Protein AF-A0A6M8FH88-F1 (afdb_monomer_lite)

Organism: NCBI:txid2731681

Secondary structure (DSSP, 8-state):
-HHHHHHHHHHHHHHHHHHHHHHHHHHTSPPHHHHHTSEEEE-TT--TTEEEEEE--S--SSEEEEEEEE-TTS-EEEEEEEEETTEEEEESSSTTSEEEEESSEEE-B-TTSPBPTT-EEEE--TT--HHHHHHTEEETTS-BSSTTPPPP----EEEETTEEEE--

Sequence (168 aa):
MKKALACAVGTFAATGIVFILFVLGASIQPSAKAKAARSQHDISTLHPGEYRFESFGRDSAWNEIVLLVKDWDETLYVYLLPTKDSKVILPERWWGYGYYECSKFSPEADESGKLLKGGIIKCHDKETPEWGSSLWQWAYNGSPKDDWGIKMYSPPVEAKNGMLYINR

Structure (mmCIF, N/CA/C/O backbone):
data_AF-A0A6M8FH88-F1
#
_entry.id   AF-A0A6M8FH88-F1
#
loop_
_atom_site.group_PDB
_atom_site.id
_atom_site.type_symbol
_atom_site.label_atom_id
_atom_site.label_alt_id
_atom_site.label_comp_id
_atom_site.label_asym_id
_atom_site.label_entity_id
_atom_site.label_seq_id
_atom_site.pdbx_PDB_ins_code
_atom_site.Cartn_x
_atom_site.Cartn_y
_atom_site.Cartn_z
_atom_site.occupancy
_atom_site.B_iso_or_equiv
_atom_site.auth_seq_id
_atom_site.auth_comp_id
_atom_site.auth_asym_id
_atom_site.auth_atom_id
_atom_site.pdbx_PDB_model_num
ATOM 1 N N . MET A 1 1 ? -39.311 -15.486 51.497 1.00 63.00 1 MET A N 1
ATOM 2 C CA . MET A 1 1 ? -38.392 -14.322 51.553 1.00 63.00 1 MET A CA 1
ATOM 3 C C . MET A 1 1 ? -36.949 -14.642 51.147 1.00 63.00 1 MET A C 1
ATOM 5 O O . MET A 1 1 ? -36.458 -13.973 50.252 1.00 63.00 1 MET A O 1
ATOM 9 N N . LYS A 1 2 ? -36.278 -15.676 51.686 1.00 73.00 2 LYS A N 1
ATOM 10 C CA . LYS A 1 2 ? -34.863 -15.991 51.351 1.00 73.00 2 LYS A CA 1
ATOM 11 C C . LYS A 1 2 ? -34.567 -16.192 49.848 1.00 73.00 2 LYS A C 1
ATOM 13 O O . LYS A 1 2 ? -33.544 -15.725 49.367 1.00 73.00 2 LYS A O 1
ATOM 18 N N . LYS A 1 3 ? -35.480 -16.823 49.093 1.00 77.25 3 LYS A N 1
ATOM 19 C CA . LYS A 1 3 ? -35.334 -17.042 47.636 1.00 77.25 3 LYS A CA 1
ATOM 20 C C . LYS A 1 3 ? -35.396 -15.746 46.811 1.00 77.25 3 LYS A C 1
ATOM 22 O O . LYS A 1 3 ? -34.644 -15.600 45.860 1.00 77.25 3 LYS A O 1
ATOM 27 N N . ALA A 1 4 ? -36.249 -14.798 47.205 1.00 83.81 4 ALA A N 1
ATOM 28 C CA . ALA A 1 4 ? -36.361 -13.501 46.533 1.00 83.81 4 ALA A CA 1
ATOM 29 C C . ALA A 1 4 ? -35.112 -12.636 46.771 1.00 83.81 4 ALA A C 1
ATOM 31 O O . ALA A 1 4 ? -34.617 -12.006 45.842 1.00 83.81 4 ALA A O 1
ATOM 32 N N . LEU A 1 5 ? -34.560 -12.682 47.990 1.00 83.06 5 LEU A N 1
ATOM 33 C CA . LEU A 1 5 ? -33.298 -12.019 48.323 1.00 83.06 5 LEU A CA 1
ATOM 34 C C . LEU A 1 5 ? -32.127 -12.598 47.509 1.00 83.06 5 LEU A C 1
ATOM 36 O O . LEU A 1 5 ? -31.341 -11.844 46.949 1.00 83.06 5 LEU A O 1
ATOM 40 N N . ALA A 1 6 ? -32.049 -13.929 47.388 1.00 85.81 6 ALA A N 1
ATOM 41 C CA . ALA A 1 6 ? -31.014 -14.599 46.599 1.00 85.81 6 ALA A CA 1
ATOM 42 C C . ALA A 1 6 ? -31.093 -14.250 45.101 1.00 85.81 6 ALA A C 1
ATOM 44 O O . ALA A 1 6 ? -30.065 -13.958 44.496 1.00 85.81 6 ALA A O 1
ATOM 45 N N . CYS A 1 7 ? -32.298 -14.214 44.516 1.00 88.88 7 CYS A N 1
ATOM 46 C CA . CYS A 1 7 ? -32.484 -13.750 43.137 1.00 88.88 7 CYS A CA 1
ATOM 47 C C . CYS A 1 7 ? -32.047 -12.292 42.960 1.00 88.88 7 CYS A C 1
ATOM 49 O O . CYS A 1 7 ? -31.310 -12.003 42.026 1.00 88.88 7 CYS A O 1
ATOM 51 N N . ALA A 1 8 ? -32.450 -11.388 43.859 1.00 89.38 8 ALA A N 1
ATOM 52 C CA . ALA A 1 8 ? -32.083 -9.976 43.763 1.00 89.38 8 ALA A CA 1
AT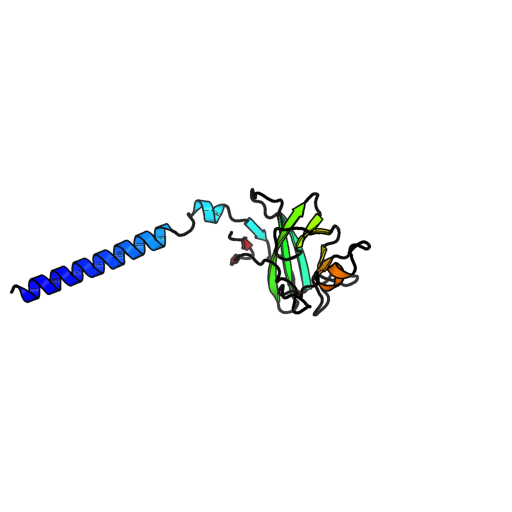OM 53 C C . ALA A 1 8 ? -30.559 -9.770 43.824 1.00 89.38 8 ALA A C 1
ATOM 55 O O . ALA A 1 8 ? -29.997 -9.083 42.974 1.00 89.38 8 ALA A O 1
ATOM 56 N N . VAL A 1 9 ? -29.880 -10.419 44.777 1.00 91.12 9 VAL A N 1
ATOM 57 C CA . VAL A 1 9 ? -28.412 -10.370 44.897 1.00 91.12 9 VAL A CA 1
ATOM 58 C C . VAL A 1 9 ? -27.734 -10.946 43.650 1.00 91.12 9 VAL A C 1
ATOM 60 O O . VAL A 1 9 ? -26.773 -10.359 43.157 1.00 91.12 9 VAL A O 1
ATOM 63 N N . GLY A 1 10 ? -28.258 -12.047 43.101 1.00 92.75 10 GLY A N 1
ATOM 64 C CA . GLY A 1 10 ? -27.748 -12.643 41.865 1.00 92.75 10 GLY A CA 1
ATOM 65 C C . GLY A 1 10 ? -27.817 -11.690 40.669 1.00 92.75 10 GLY A C 1
ATOM 66 O O . GLY A 1 10 ? -26.835 -11.550 39.942 1.00 92.75 10 GLY A O 1
ATOM 67 N N . THR A 1 11 ? -28.933 -10.977 40.496 1.00 92.56 11 THR A N 1
ATOM 68 C CA . THR A 1 11 ? -29.094 -10.013 39.397 1.00 92.56 11 THR A CA 1
ATOM 69 C C . THR A 1 11 ? -28.134 -8.832 39.528 1.00 92.56 11 THR A C 1
ATOM 71 O O . THR A 1 11 ? -27.512 -8.454 38.538 1.00 92.56 11 THR A O 1
ATOM 74 N N . PHE A 1 12 ? -27.963 -8.281 40.736 1.00 93.81 12 PHE A N 1
ATOM 75 C CA . PHE A 1 12 ? -27.003 -7.197 40.987 1.00 93.81 12 PHE A CA 1
ATOM 76 C C . PHE A 1 12 ? -25.550 -7.631 40.763 1.00 93.81 12 PHE A C 1
ATOM 78 O O . PHE A 1 12 ? -24.753 -6.871 40.214 1.00 93.81 12 PHE A O 1
ATOM 85 N N . ALA A 1 13 ? -25.197 -8.859 41.151 1.00 93.19 13 ALA A N 1
ATOM 86 C CA . ALA A 1 13 ? -23.867 -9.398 40.893 1.00 93.19 13 ALA A CA 1
ATOM 87 C C . ALA A 1 13 ? -23.610 -9.554 39.384 1.00 93.19 13 ALA A C 1
ATOM 89 O O . ALA A 1 13 ? -22.557 -9.149 38.894 1.00 93.19 13 ALA A O 1
ATOM 90 N N . ALA A 1 14 ? -24.583 -10.078 38.632 1.00 94.12 14 ALA A N 1
ATOM 91 C CA . ALA A 1 14 ? -24.457 -10.261 37.188 1.00 94.12 14 ALA A CA 1
ATOM 92 C C . ALA A 1 14 ? -24.319 -8.927 36.436 1.00 94.12 14 ALA A C 1
ATOM 94 O O . ALA A 1 14 ? -23.437 -8.793 35.587 1.00 94.12 14 ALA A O 1
ATOM 95 N N . THR A 1 15 ? -25.132 -7.916 36.764 1.00 93.88 15 THR A N 1
ATOM 96 C CA . THR A 1 15 ? -25.010 -6.583 36.150 1.00 93.88 15 THR A CA 1
ATOM 97 C C . THR A 1 15 ? -23.695 -5.903 36.514 1.00 93.88 15 THR A C 1
ATOM 99 O O . THR A 1 15 ? -23.073 -5.294 35.644 1.00 93.88 15 THR A O 1
ATOM 102 N N . GLY A 1 16 ? -23.222 -6.064 37.754 1.00 93.88 16 GLY A N 1
ATOM 103 C CA . GLY A 1 16 ? -21.901 -5.596 38.172 1.00 93.88 16 GLY A CA 1
ATOM 104 C C . GLY A 1 16 ? -20.771 -6.213 37.345 1.00 93.88 16 GLY A C 1
ATOM 105 O O . GLY A 1 16 ? -19.909 -5.489 36.850 1.00 93.88 16 GLY A O 1
ATOM 106 N N . ILE A 1 17 ? -20.805 -7.530 37.119 1.00 94.12 17 ILE A N 1
ATOM 107 C CA . ILE A 1 17 ? -19.808 -8.229 36.291 1.00 94.12 17 ILE A CA 1
ATOM 108 C C . ILE A 1 17 ? -19.828 -7.707 34.851 1.00 94.12 17 ILE A C 1
ATOM 110 O O . ILE A 1 17 ? -18.775 -7.379 34.308 1.00 94.12 17 ILE A O 1
ATOM 114 N N . VAL A 1 18 ? -21.011 -7.576 34.241 1.00 94.12 18 VAL A N 1
ATOM 115 C CA . VAL A 1 18 ? -21.143 -7.050 32.870 1.00 94.12 18 VAL A CA 1
ATOM 116 C C . VAL A 1 18 ? -20.583 -5.630 32.768 1.00 94.12 18 VAL A C 1
ATOM 118 O O . VAL A 1 18 ? -19.862 -5.321 31.821 1.00 94.12 18 VAL A O 1
ATOM 121 N N . PHE A 1 19 ? -20.856 -4.779 33.758 1.00 93.81 19 PHE A N 1
ATOM 122 C CA . PHE A 1 19 ? -20.349 -3.411 33.775 1.00 93.81 19 PHE A CA 1
ATOM 123 C C . PHE A 1 19 ? -18.820 -3.356 33.911 1.00 93.81 19 PHE A C 1
ATOM 125 O O . PHE A 1 19 ? -18.165 -2.610 33.184 1.00 93.81 19 PHE A O 1
ATOM 132 N N . ILE A 1 20 ? -18.233 -4.182 34.784 1.00 92.94 20 ILE A N 1
ATOM 133 C CA . ILE A 1 20 ? -16.773 -4.276 34.935 1.00 92.94 20 ILE A CA 1
ATOM 134 C C . ILE A 1 20 ? -16.128 -4.734 33.622 1.00 92.94 20 ILE A C 1
ATOM 136 O O . ILE A 1 20 ? -15.165 -4.118 33.166 1.00 92.94 20 ILE A O 1
ATOM 140 N N . LEU A 1 21 ? -16.676 -5.772 32.982 1.00 92.31 21 LEU A N 1
ATOM 141 C CA . LEU A 1 21 ? -16.177 -6.258 31.694 1.00 92.31 21 LEU A CA 1
ATOM 142 C C . LEU A 1 21 ? -16.265 -5.182 30.604 1.00 92.31 21 LEU A C 1
ATOM 144 O O . LEU A 1 21 ? -15.335 -5.040 29.813 1.00 92.31 21 LEU A O 1
ATOM 148 N N . PHE A 1 22 ? -17.339 -4.390 30.590 1.00 91.69 22 PHE A N 1
ATOM 149 C CA . PHE A 1 22 ? -17.501 -3.285 29.648 1.00 91.69 22 PHE A CA 1
ATOM 150 C C . PHE A 1 22 ? -16.435 -2.195 29.836 1.00 91.69 22 PHE A C 1
ATOM 152 O O . PHE A 1 22 ? -15.794 -1.789 28.868 1.00 91.69 22 PHE A O 1
ATOM 159 N N . VAL A 1 23 ? -16.197 -1.752 31.075 1.00 90.38 23 VAL A N 1
ATOM 160 C CA . VAL A 1 23 ? -15.183 -0.726 31.379 1.00 90.38 23 VAL A CA 1
ATOM 161 C C . VAL A 1 23 ? -13.776 -1.223 31.043 1.00 90.38 23 VAL A C 1
ATOM 163 O O . VAL A 1 23 ? -12.999 -0.494 30.424 1.00 90.38 23 VAL A O 1
ATOM 166 N N . LEU A 1 24 ? -13.454 -2.471 31.392 1.00 89.94 24 LEU A N 1
ATOM 167 C CA . LEU A 1 24 ? -12.164 -3.074 31.057 1.00 89.94 24 LEU A CA 1
ATOM 168 C C . LEU A 1 24 ? -11.977 -3.201 29.541 1.00 89.94 24 LEU A C 1
ATOM 170 O O . LEU A 1 24 ? -10.920 -2.842 29.030 1.00 89.94 24 LEU A O 1
ATOM 174 N N . GLY A 1 25 ? -13.009 -3.630 28.808 1.00 85.31 25 GLY A N 1
ATOM 175 C CA . GLY A 1 25 ? -12.973 -3.702 27.346 1.00 85.31 25 GLY A CA 1
ATOM 176 C C . GLY A 1 25 ? -12.769 -2.334 26.691 1.00 85.31 25 GLY A C 1
ATOM 177 O O . GLY A 1 25 ? -11.957 -2.194 25.777 1.00 85.31 25 GLY A O 1
ATOM 178 N N . ALA A 1 26 ? -13.443 -1.300 27.198 1.00 82.75 26 ALA A N 1
ATOM 179 C CA . ALA A 1 26 ? -13.264 0.070 26.726 1.00 82.75 26 ALA A CA 1
ATOM 180 C C . ALA A 1 26 ? -11.855 0.611 27.033 1.00 82.75 26 ALA A C 1
ATOM 182 O O . ALA A 1 26 ? -11.287 1.336 26.218 1.00 82.75 26 ALA A O 1
ATOM 183 N N . SER A 1 27 ? -11.261 0.220 28.165 1.00 81.06 27 SER A N 1
ATOM 184 C CA . SER A 1 27 ? -9.914 0.646 28.567 1.00 81.06 27 SER A CA 1
ATOM 185 C C . SER A 1 27 ? -8.787 0.065 27.703 1.00 81.06 27 SER A C 1
ATOM 187 O O . SER A 1 27 ? -7.674 0.588 27.752 1.00 81.06 27 SER A O 1
ATOM 189 N 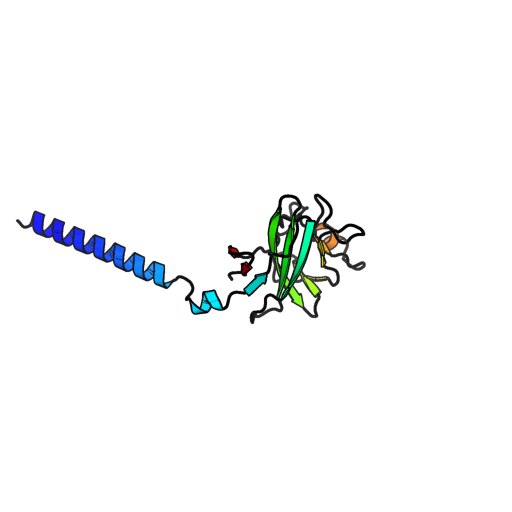N . ILE A 1 28 ? -9.037 -0.999 26.933 1.00 82.38 28 ILE A N 1
ATOM 190 C CA . ILE A 1 28 ? -8.041 -1.596 26.023 1.00 82.38 28 ILE A CA 1
ATOM 191 C C . ILE A 1 28 ? -8.007 -0.853 24.674 1.00 82.38 28 ILE A C 1
ATOM 193 O O . ILE A 1 28 ? -7.060 -1.000 23.900 1.00 82.38 28 ILE A O 1
ATOM 197 N N . GLN A 1 29 ? -9.006 -0.014 24.372 1.00 78.38 29 GLN A N 1
ATOM 198 C CA . GLN A 1 29 ? -9.006 0.757 23.132 1.00 78.38 29 GLN A CA 1
ATOM 199 C C . GLN A 1 29 ? -7.861 1.787 23.095 1.00 78.38 29 GLN A C 1
ATOM 201 O O . GLN A 1 29 ? -7.483 2.339 24.131 1.00 78.38 29 GLN A O 1
ATOM 206 N N . PRO A 1 30 ? -7.334 2.120 21.898 1.00 74.12 30 PRO A N 1
ATOM 207 C CA . PRO A 1 30 ? -6.303 3.141 21.763 1.00 74.12 30 PRO A CA 1
ATOM 208 C C . PRO A 1 30 ? -6.751 4.468 22.382 1.00 74.12 30 PRO A C 1
ATOM 210 O O . PRO A 1 30 ? -7.843 4.964 22.081 1.00 74.12 30 PRO A O 1
ATOM 213 N N . SER A 1 31 ? -5.890 5.064 23.211 1.00 77.50 31 SER A N 1
ATOM 214 C CA . SER A 1 31 ? -6.154 6.368 23.825 1.00 77.50 31 SER A CA 1
ATOM 215 C C . SER A 1 31 ? -6.371 7.451 22.762 1.00 77.50 31 SER A C 1
ATOM 217 O O . SER A 1 31 ? -5.859 7.356 21.645 1.00 77.50 31 SER A O 1
ATOM 219 N N . ALA A 1 32 ? -7.086 8.528 23.101 1.00 77.75 32 ALA A N 1
ATOM 220 C CA . ALA A 1 32 ? -7.290 9.654 22.181 1.00 77.75 32 ALA A CA 1
ATOM 221 C C . ALA A 1 32 ? -5.959 10.225 21.653 1.00 77.75 32 ALA A C 1
ATOM 223 O O . ALA A 1 32 ? -5.852 10.559 20.476 1.00 77.75 32 ALA A O 1
ATOM 224 N N . LYS A 1 33 ? -4.916 10.244 22.496 1.00 76.62 33 LYS A N 1
ATOM 225 C CA . LYS A 1 33 ? -3.557 10.637 22.103 1.00 76.62 33 LYS A CA 1
ATOM 226 C C . LYS A 1 33 ? -2.956 9.675 21.074 1.00 76.62 33 LYS A C 1
ATOM 228 O O . LYS A 1 33 ? -2.378 10.130 20.094 1.00 76.62 33 LYS A O 1
ATOM 233 N N . ALA A 1 34 ? -3.123 8.364 21.262 1.00 73.62 34 ALA A N 1
ATOM 234 C CA . ALA A 1 34 ? -2.670 7.367 20.293 1.00 73.62 34 ALA A CA 1
ATOM 235 C C . ALA A 1 34 ? -3.426 7.479 18.960 1.00 73.62 34 ALA A C 1
ATOM 237 O O . ALA A 1 34 ? -2.818 7.340 17.904 1.00 73.62 34 ALA A O 1
ATOM 238 N N . LYS A 1 35 ? -4.730 7.792 18.994 1.00 75.06 35 LYS A N 1
ATOM 239 C CA . LYS A 1 35 ? -5.520 8.041 17.779 1.00 75.06 35 LYS A CA 1
ATOM 240 C C . LYS A 1 35 ? -5.093 9.317 17.049 1.00 75.06 35 LYS A C 1
ATOM 242 O O . LYS A 1 35 ? -5.043 9.322 15.827 1.00 75.06 35 LYS A O 1
ATOM 247 N N . ALA A 1 36 ? -4.756 10.379 17.778 1.00 76.38 36 ALA A N 1
ATOM 248 C CA . ALA A 1 36 ? -4.273 11.626 17.185 1.00 76.38 36 ALA A CA 1
ATOM 249 C C . ALA A 1 36 ? -2.869 11.488 16.565 1.00 76.38 36 ALA A C 1
ATOM 251 O O . ALA A 1 36 ? -2.561 12.170 15.594 1.00 76.38 36 ALA A O 1
ATOM 252 N N . ALA A 1 37 ? -2.041 10.582 17.093 1.00 80.81 37 ALA A N 1
ATOM 253 C CA . ALA A 1 37 ? -0.693 10.293 16.600 1.00 80.81 37 ALA A CA 1
ATOM 254 C C . ALA A 1 37 ? -0.645 9.227 15.481 1.00 80.81 37 ALA A C 1
ATOM 256 O O . ALA A 1 37 ? 0.424 8.686 15.190 1.00 80.81 37 ALA A O 1
ATOM 257 N N . ARG A 1 38 ? -1.793 8.872 14.887 1.00 85.38 38 ARG A N 1
ATOM 258 C CA . ARG A 1 38 ? -1.847 7.983 13.716 1.00 85.38 38 ARG A CA 1
ATOM 259 C C . ARG A 1 38 ? -1.186 8.653 12.518 1.00 85.38 38 ARG A C 1
ATOM 261 O O . ARG A 1 38 ? -1.233 9.876 12.399 1.00 85.38 38 ARG A O 1
ATOM 268 N N . SER A 1 39 ? -0.645 7.839 11.617 1.00 89.62 39 SER A N 1
ATOM 269 C CA . SER A 1 39 ? -0.220 8.334 10.311 1.00 89.62 39 SER A CA 1
ATOM 270 C C . SER A 1 39 ? -1.439 8.791 9.510 1.00 89.62 39 SER A C 1
ATOM 272 O O . SER A 1 39 ? -2.475 8.117 9.542 1.00 89.62 39 SER A O 1
ATOM 274 N N . GLN A 1 40 ? -1.333 9.954 8.868 1.00 93.00 40 GLN A N 1
ATOM 275 C CA . GLN A 1 40 ? -2.430 10.613 8.160 1.00 93.00 40 GLN A CA 1
ATOM 276 C C . GLN A 1 40 ? -1.996 10.922 6.733 1.00 93.00 40 GLN A C 1
ATOM 278 O O . GLN A 1 40 ? -0.946 11.527 6.533 1.00 93.00 40 GLN A O 1
ATOM 283 N N . HIS A 1 41 ? -2.838 10.557 5.774 1.00 94.75 41 HIS A N 1
ATOM 284 C CA . HIS A 1 41 ? -2.576 10.728 4.348 1.00 94.75 41 HIS A CA 1
ATOM 285 C C . HIS A 1 41 ? -3.777 11.388 3.681 1.00 94.75 41 HIS A C 1
ATOM 287 O O . HIS A 1 41 ? -4.911 10.941 3.873 1.00 94.75 41 HIS A O 1
ATOM 293 N N . ASP A 1 42 ? -3.546 12.449 2.915 1.00 95.94 42 ASP A N 1
ATOM 294 C CA . ASP A 1 42 ? -4.603 13.102 2.146 1.00 95.94 42 ASP A CA 1
ATOM 295 C C . ASP A 1 42 ? -4.856 12.323 0.851 1.00 95.94 42 ASP A C 1
ATOM 297 O O . ASP A 1 42 ? -4.042 12.318 -0.073 1.00 95.94 42 ASP A O 1
ATOM 301 N N . ILE A 1 43 ? -6.013 11.667 0.786 1.00 97.06 43 ILE A N 1
ATOM 302 C CA . ILE A 1 43 ? -6.448 10.872 -0.365 1.00 97.06 43 ILE A CA 1
ATOM 303 C C . ILE A 1 43 ? -7.451 11.621 -1.248 1.00 97.06 43 ILE A C 1
ATOM 305 O O . ILE A 1 43 ? -7.943 11.054 -2.221 1.00 97.06 43 ILE A O 1
ATOM 309 N N . SER A 1 44 ? -7.770 12.884 -0.942 1.00 96.62 44 SER A N 1
ATOM 310 C CA . SER A 1 44 ? -8.737 13.682 -1.711 1.00 96.62 44 SER A CA 1
ATOM 311 C C . SER A 1 44 ? -8.261 14.000 -3.131 1.00 96.62 44 SER A C 1
ATOM 313 O O . SER A 1 44 ? -9.075 14.177 -4.036 1.00 96.62 44 SER A O 1
ATOM 315 N N . THR A 1 45 ? -6.942 14.024 -3.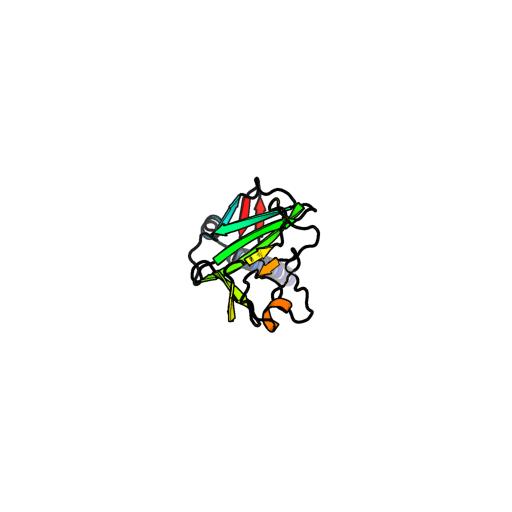330 1.00 96.38 45 THR A N 1
ATOM 316 C CA . THR A 1 45 ? -6.287 14.286 -4.621 1.00 96.38 45 THR A CA 1
ATOM 317 C C . THR A 1 45 ? -5.890 13.015 -5.370 1.00 96.38 45 THR A C 1
ATOM 319 O O . THR A 1 45 ? -5.267 13.112 -6.421 1.00 96.38 45 THR A O 1
ATOM 322 N N . LEU A 1 46 ? -6.192 11.831 -4.825 1.00 97.31 46 LEU A N 1
ATOM 323 C CA . LEU A 1 46 ? -5.833 10.557 -5.442 1.00 97.31 46 LEU A CA 1
ATOM 324 C C . LEU A 1 46 ? -6.988 10.064 -6.320 1.00 97.31 46 LEU A C 1
ATOM 326 O O . LEU A 1 46 ? -8.025 9.615 -5.820 1.00 97.31 46 LEU A O 1
ATOM 330 N N . HIS A 1 47 ? -6.812 10.159 -7.635 1.00 97.88 47 HIS A N 1
ATOM 331 C CA . HIS A 1 47 ? -7.842 9.802 -8.607 1.00 97.88 47 HIS A CA 1
ATOM 332 C C . HIS A 1 47 ? -7.773 8.319 -9.013 1.00 97.88 47 HIS A C 1
ATOM 334 O O . HIS A 1 47 ? -6.739 7.676 -8.835 1.00 97.88 47 HIS A O 1
ATOM 340 N N . PRO A 1 48 ? -8.857 7.741 -9.567 1.00 98.12 48 PRO A N 1
ATOM 341 C CA . PRO A 1 48 ? -8.830 6.375 -10.090 1.00 98.12 48 PRO A CA 1
ATOM 342 C C . PRO A 1 48 ? -7.742 6.183 -11.151 1.00 98.12 48 PRO A C 1
ATOM 344 O O . PRO A 1 48 ? -7.525 7.049 -12.005 1.00 98.12 48 PRO A O 1
ATOM 347 N N . GLY A 1 49 ? -7.063 5.039 -11.093 1.00 97.94 49 GLY A N 1
ATOM 348 C CA . GLY A 1 49 ? -5.921 4.738 -11.952 1.00 97.94 49 GLY A CA 1
ATOM 349 C C . GLY A 1 49 ? -4.623 5.427 -11.519 1.00 97.94 49 GLY A C 1
ATOM 350 O O . GLY A 1 49 ? -3.701 5.534 -12.326 1.00 97.94 49 GLY A O 1
ATOM 351 N N . GLU A 1 50 ? -4.533 5.916 -10.281 1.00 98.25 50 GLU A N 1
ATOM 352 C CA . GLU A 1 50 ? -3.328 6.545 -9.731 1.00 98.25 50 GLU A CA 1
ATOM 353 C C . GLU A 1 50 ? -2.783 5.788 -8.524 1.00 98.25 50 GLU A C 1
ATOM 355 O O . GLU A 1 50 ? -3.489 5.076 -7.806 1.00 98.25 50 GLU A O 1
ATOM 360 N N . TYR A 1 51 ? -1.497 5.997 -8.266 1.00 98.12 51 TYR A N 1
ATOM 361 C CA . TYR A 1 51 ? -0.847 5.551 -7.049 1.00 98.12 51 TYR A CA 1
ATOM 362 C C . TYR A 1 51 ? 0.114 6.623 -6.542 1.00 98.12 51 TYR A C 1
ATOM 364 O O . TYR A 1 51 ? 0.537 7.510 -7.288 1.00 98.12 51 TYR A O 1
ATOM 372 N N . ARG A 1 52 ? 0.469 6.543 -5.262 1.00 97.25 52 ARG A N 1
ATOM 373 C CA . ARG A 1 52 ? 1.434 7.449 -4.642 1.00 97.25 52 ARG A CA 1
ATOM 374 C C . ARG A 1 52 ? 2.190 6.747 -3.525 1.00 97.25 52 ARG A C 1
ATOM 376 O O . ARG A 1 52 ? 1.640 5.884 -2.843 1.00 97.25 52 ARG A O 1
ATOM 383 N N . PHE A 1 53 ? 3.439 7.158 -3.334 1.00 96.94 53 PHE A N 1
ATOM 384 C CA . PHE A 1 53 ? 4.218 6.829 -2.150 1.00 96.94 53 PHE A CA 1
ATOM 385 C C . PHE A 1 53 ? 4.207 7.998 -1.175 1.00 96.94 53 PHE A C 1
ATOM 387 O O . PHE A 1 53 ? 4.475 9.135 -1.563 1.00 96.94 53 PHE A O 1
ATOM 394 N N . GLU A 1 54 ? 3.938 7.712 0.091 1.00 95.31 54 GLU A N 1
ATOM 395 C CA . GLU A 1 54 ? 3.980 8.695 1.168 1.00 95.31 54 GLU A CA 1
ATOM 396 C C . GLU A 1 54 ? 4.827 8.183 2.333 1.00 95.31 54 GLU A C 1
ATOM 398 O O . GLU A 1 54 ? 4.968 6.980 2.547 1.00 95.31 54 GLU A O 1
ATOM 403 N N . SER A 1 55 ? 5.418 9.098 3.101 1.00 92.19 55 SER A N 1
ATOM 404 C CA . SER A 1 55 ? 6.110 8.722 4.336 1.00 92.19 55 SER A CA 1
ATOM 405 C C . SER A 1 55 ? 5.092 8.244 5.365 1.00 92.19 55 SER A C 1
ATOM 407 O O . SER A 1 55 ? 4.081 8.911 5.574 1.00 92.19 55 SER A O 1
ATOM 409 N N . PHE A 1 56 ? 5.371 7.141 6.065 1.00 89.88 56 PHE A N 1
ATOM 410 C CA . PHE A 1 56 ? 4.514 6.708 7.170 1.00 89.88 56 PHE A CA 1
ATOM 411 C C . PHE A 1 56 ? 4.509 7.710 8.341 1.00 89.88 56 PHE A C 1
ATOM 413 O O . PHE A 1 56 ? 3.594 7.694 9.157 1.00 89.88 56 PHE A O 1
ATOM 420 N N . GLY A 1 57 ? 5.485 8.621 8.434 1.00 75.19 57 GLY A N 1
ATOM 421 C CA . GLY A 1 57 ? 5.378 9.802 9.301 1.00 75.19 57 GLY A CA 1
ATOM 422 C C . GLY A 1 57 ? 5.309 9.521 10.809 1.00 75.19 57 GLY A C 1
ATOM 423 O O . GLY A 1 57 ? 4.840 10.370 11.566 1.00 75.19 57 GLY A O 1
ATOM 424 N N . ARG A 1 58 ? 5.761 8.346 11.263 1.00 74.50 58 ARG A N 1
ATOM 425 C CA . ARG A 1 58 ? 5.842 7.979 12.682 1.00 74.50 58 ARG A CA 1
ATOM 426 C C . ARG A 1 58 ? 7.135 7.222 12.959 1.00 74.50 58 ARG A C 1
ATOM 428 O O . ARG A 1 58 ? 7.530 6.385 12.152 1.00 74.50 58 ARG A O 1
ATOM 435 N N . ASP A 1 59 ? 7.730 7.466 14.126 1.00 69.00 59 ASP A N 1
ATOM 436 C CA . ASP A 1 59 ? 8.880 6.697 14.606 1.00 69.00 59 ASP A CA 1
ATOM 437 C C . ASP A 1 59 ? 8.534 5.202 14.647 1.00 69.00 59 ASP A C 1
ATOM 439 O O . ASP A 1 59 ? 7.631 4.755 15.366 1.00 69.00 59 ASP A O 1
ATOM 443 N N . SER A 1 60 ? 9.250 4.432 13.839 1.00 70.06 60 SER A N 1
ATOM 444 C CA . SER A 1 60 ? 9.153 2.982 13.719 1.00 70.06 60 SER A CA 1
ATOM 445 C C . SER A 1 60 ? 10.565 2.412 13.816 1.00 70.06 60 SER A C 1
ATOM 447 O O . SER A 1 60 ? 11.545 3.102 13.542 1.00 70.06 60 SER A O 1
ATOM 449 N N . ALA A 1 61 ? 10.688 1.146 14.223 1.00 70.19 61 ALA A N 1
ATOM 450 C CA . ALA A 1 61 ? 11.986 0.463 14.247 1.00 70.19 61 ALA A CA 1
ATOM 451 C C . ALA A 1 61 ? 12.600 0.326 12.837 1.00 70.19 61 ALA A C 1
ATOM 453 O O . ALA A 1 61 ? 13.786 0.038 12.704 1.00 70.19 61 ALA A O 1
ATOM 454 N N . TRP A 1 62 ? 11.784 0.541 11.802 1.00 72.62 62 TRP A N 1
ATOM 455 C CA . TRP A 1 62 ? 12.142 0.484 10.393 1.00 72.62 62 TRP A CA 1
ATOM 456 C C . TRP A 1 62 ? 11.734 1.785 9.708 1.00 72.62 62 TRP A C 1
ATOM 458 O O . TRP A 1 62 ? 10.731 2.392 10.081 1.00 72.62 62 TRP A O 1
ATOM 468 N N . ASN A 1 63 ? 12.459 2.187 8.665 1.00 87.31 63 ASN A N 1
ATOM 469 C CA . ASN A 1 63 ? 11.955 3.220 7.766 1.00 87.31 63 ASN A CA 1
ATOM 470 C C . ASN A 1 63 ? 10.836 2.598 6.930 1.00 87.31 63 ASN A C 1
ATOM 472 O O . ASN A 1 63 ? 11.060 1.600 6.250 1.00 87.31 63 ASN A O 1
ATOM 476 N N . GLU A 1 64 ? 9.632 3.152 6.979 1.00 91.31 64 GLU A N 1
ATOM 477 C CA . GLU A 1 64 ? 8.462 2.599 6.294 1.00 91.31 64 GLU A CA 1
ATOM 478 C C . GLU A 1 64 ? 7.846 3.668 5.388 1.00 91.31 64 GLU A C 1
ATOM 480 O O . GLU A 1 64 ? 7.714 4.835 5.770 1.00 91.31 64 GLU A O 1
ATOM 485 N N . ILE A 1 65 ? 7.449 3.253 4.189 1.00 95.00 65 ILE A N 1
ATOM 486 C CA . ILE A 1 65 ? 6.662 4.077 3.271 1.00 95.00 65 ILE A CA 1
ATOM 487 C C . ILE A 1 65 ? 5.291 3.447 3.074 1.00 95.00 65 ILE A C 1
ATOM 489 O O . ILE A 1 65 ? 5.111 2.233 3.184 1.00 95.00 65 ILE A O 1
ATOM 493 N N . VAL A 1 66 ? 4.319 4.290 2.767 1.00 96.12 66 VAL A N 1
ATOM 494 C CA . VAL A 1 66 ? 2.953 3.897 2.460 1.00 96.12 66 VAL A CA 1
ATOM 495 C C . VAL A 1 66 ? 2.773 3.966 0.957 1.00 96.12 66 VAL A C 1
ATOM 497 O O . VAL A 1 66 ? 2.983 5.015 0.354 1.00 96.12 66 VAL A O 1
ATOM 500 N N . LEU A 1 67 ? 2.375 2.851 0.356 1.00 97.88 67 LEU A N 1
ATOM 501 C CA . LEU A 1 67 ? 1.911 2.806 -1.022 1.00 97.88 67 LEU A CA 1
ATOM 502 C C . LEU A 1 67 ? 0.385 2.876 -1.024 1.00 97.88 67 LEU A C 1
ATOM 504 O O . LEU A 1 67 ? -0.289 1.979 -0.514 1.00 97.88 67 LEU A O 1
ATOM 508 N N . LEU A 1 68 ? -0.140 3.944 -1.613 1.00 98.31 68 LEU A N 1
ATOM 509 C CA . LEU A 1 68 ? -1.559 4.150 -1.864 1.00 98.31 68 LEU A CA 1
ATOM 510 C C . LEU A 1 68 ? -1.837 3.836 -3.330 1.00 98.31 68 LEU A C 1
ATOM 512 O O . LEU A 1 68 ? -1.173 4.391 -4.202 1.00 98.31 68 LEU A O 1
ATOM 516 N N . VAL A 1 69 ? -2.809 2.971 -3.603 1.00 98.38 69 VAL A N 1
ATOM 517 C CA . VAL A 1 69 ? -3.220 2.599 -4.963 1.00 98.38 69 VAL A CA 1
ATOM 518 C C . VAL A 1 69 ? -4.726 2.787 -5.067 1.00 98.38 69 VAL A C 1
ATOM 520 O O . VAL A 1 69 ? -5.478 2.123 -4.359 1.00 98.38 69 VAL A O 1
ATOM 523 N N . LYS A 1 70 ? -5.174 3.697 -5.929 1.00 98.19 70 LYS A N 1
ATOM 524 C CA . LYS A 1 70 ? -6.590 3.914 -6.228 1.00 98.19 70 LYS A CA 1
ATOM 525 C C . LYS A 1 70 ? -6.873 3.263 -7.574 1.00 98.19 70 LYS A C 1
ATOM 527 O O . LYS A 1 70 ? -6.532 3.813 -8.619 1.00 98.19 70 LYS A O 1
ATOM 532 N N . ASP A 1 71 ? -7.444 2.067 -7.540 1.00 97.75 71 ASP A N 1
ATOM 533 C CA . ASP A 1 71 ? -7.733 1.312 -8.758 1.00 97.75 71 ASP A CA 1
ATOM 534 C C . ASP A 1 71 ? -8.863 1.983 -9.567 1.00 97.75 71 ASP A C 1
ATOM 536 O O . ASP A 1 71 ? -9.507 2.945 -9.133 1.00 97.75 71 ASP A O 1
ATOM 540 N N . TRP A 1 72 ? -9.079 1.511 -10.790 1.00 97.44 72 TRP A N 1
ATOM 541 C CA . TRP A 1 72 ? -10.051 2.051 -11.738 1.00 97.44 72 TRP A CA 1
ATOM 542 C C . TRP A 1 72 ? -11.510 1.871 -11.303 1.00 97.44 72 TRP A C 1
ATOM 544 O O . TRP A 1 72 ? -12.376 2.581 -11.807 1.00 97.44 72 TRP A O 1
ATOM 554 N N . ASP A 1 73 ? -11.782 0.948 -10.381 1.00 97.31 73 ASP A N 1
ATOM 555 C CA . ASP A 1 73 ? -13.087 0.746 -9.740 1.00 97.31 73 ASP A CA 1
ATOM 556 C C . ASP A 1 73 ? -13.282 1.624 -8.485 1.00 97.31 73 ASP A C 1
ATOM 558 O O . ASP A 1 73 ? -14.233 1.437 -7.730 1.00 97.31 73 ASP A O 1
ATOM 562 N N . GLU A 1 74 ? -12.375 2.581 -8.267 1.00 96.75 74 GLU A N 1
ATOM 563 C CA . GLU A 1 74 ? -12.287 3.473 -7.108 1.00 96.75 74 GLU A CA 1
ATOM 564 C C . GLU A 1 74 ? -11.905 2.807 -5.778 1.00 96.75 74 GLU A C 1
ATOM 566 O O . GLU A 1 74 ? -11.807 3.505 -4.753 1.00 96.75 74 GLU A O 1
ATOM 571 N N . THR A 1 75 ? -11.624 1.501 -5.778 1.00 97.25 75 THR A N 1
ATOM 572 C CA . THR A 1 75 ? -11.131 0.797 -4.597 1.00 97.25 75 THR A CA 1
ATOM 573 C C . THR A 1 75 ? -9.761 1.347 -4.207 1.00 97.25 75 THR A C 1
ATOM 575 O O . THR A 1 75 ? -8.841 1.443 -5.021 1.00 97.25 75 THR A O 1
ATOM 578 N N . LEU A 1 76 ? -9.623 1.739 -2.938 1.00 97.81 76 LEU A N 1
ATOM 579 C CA . LEU A 1 76 ? -8.357 2.193 -2.372 1.00 97.81 76 LEU A CA 1
ATOM 580 C C . LEU A 1 76 ? -7.659 1.025 -1.680 1.00 97.81 76 LEU A C 1
ATOM 582 O O . LEU A 1 76 ? -8.158 0.488 -0.690 1.00 97.81 76 LEU A O 1
ATOM 586 N N . TYR A 1 77 ? -6.473 0.696 -2.165 1.00 98.12 77 TYR A N 1
ATOM 587 C CA . TYR A 1 77 ? -5.563 -0.237 -1.531 1.00 98.12 77 TYR A CA 1
ATOM 588 C C . TYR A 1 77 ? -4.421 0.512 -0.850 1.00 98.12 77 TYR A C 1
ATOM 590 O O . TYR A 1 77 ? -3.918 1.518 -1.352 1.00 98.12 77 TYR A O 1
ATOM 598 N N . VAL A 1 78 ? -4.029 0.018 0.323 1.00 97.81 78 VAL A N 1
ATOM 599 C CA . VAL A 1 78 ? -3.027 0.651 1.183 1.00 97.81 78 VAL A CA 1
ATOM 600 C C . VAL A 1 78 ? -2.050 -0.413 1.641 1.00 97.81 78 VAL A C 1
ATOM 602 O O . VAL A 1 78 ? -2.459 -1.410 2.244 1.00 97.81 78 VAL A O 1
ATOM 605 N N . TYR A 1 79 ? -0.767 -0.178 1.393 1.00 96.81 79 TYR A N 1
ATOM 606 C CA . TYR A 1 79 ? 0.308 -1.084 1.777 1.00 96.81 79 TYR A CA 1
ATOM 607 C C . TYR A 1 79 ? 1.379 -0.350 2.559 1.00 96.81 79 TYR A C 1
ATOM 609 O O . TYR A 1 79 ? 1.750 0.768 2.210 1.00 96.81 79 TYR A O 1
ATOM 617 N N . LEU A 1 80 ? 1.889 -1.001 3.601 1.00 94.00 80 LEU A N 1
ATOM 618 C CA . LEU A 1 80 ? 3.033 -0.507 4.355 1.00 94.00 80 LEU A CA 1
ATOM 619 C C . LEU A 1 80 ? 4.266 -1.304 3.939 1.00 94.00 80 LEU A C 1
ATOM 621 O O . LEU A 1 80 ? 4.288 -2.530 4.050 1.00 94.00 80 LEU A O 1
ATOM 625 N N . LEU A 1 81 ? 5.273 -0.597 3.438 1.00 94.19 81 LEU A N 1
ATOM 626 C CA . LEU A 1 81 ? 6.457 -1.182 2.831 1.00 94.19 81 LEU A CA 1
ATOM 627 C C . LEU A 1 81 ? 7.691 -0.827 3.668 1.00 94.19 81 LEU A C 1
ATOM 629 O O . LEU A 1 81 ? 7.973 0.362 3.847 1.00 94.19 81 LEU A O 1
ATOM 633 N N . PRO A 1 82 ? 8.446 -1.819 4.170 1.00 93.12 82 PRO A N 1
ATOM 634 C CA . PRO A 1 82 ? 9.723 -1.560 4.812 1.00 93.12 82 PRO A CA 1
ATOM 635 C C . PRO A 1 82 ? 10.730 -1.058 3.777 1.00 93.12 82 PRO A C 1
ATOM 637 O O . PRO A 1 82 ? 10.781 -1.537 2.643 1.00 93.12 82 PRO A O 1
ATOM 640 N N . THR A 1 83 ? 11.552 -0.102 4.184 1.00 93.12 83 THR A N 1
ATOM 641 C CA . THR A 1 83 ? 12.570 0.520 3.344 1.00 93.12 83 THR A CA 1
ATOM 642 C C . THR A 1 83 ? 13.911 0.613 4.051 1.00 93.12 83 THR A C 1
ATOM 644 O O . THR A 1 83 ? 13.997 0.706 5.277 1.00 93.12 83 THR A O 1
ATOM 647 N N . LYS A 1 84 ? 14.975 0.611 3.255 1.00 91.62 84 LYS A N 1
ATOM 648 C CA . LYS A 1 84 ? 16.345 0.883 3.686 1.00 91.62 84 LYS A CA 1
ATOM 649 C C . LYS A 1 84 ? 17.049 1.633 2.567 1.00 91.62 84 LYS A C 1
ATOM 651 O O . LYS A 1 84 ? 16.899 1.274 1.406 1.00 91.62 84 LYS A O 1
ATOM 656 N N . ASP A 1 85 ? 17.728 2.725 2.911 1.00 91.25 85 ASP A N 1
ATOM 657 C CA . ASP A 1 85 ? 18.417 3.594 1.946 1.00 91.25 85 ASP A CA 1
ATOM 658 C C . ASP A 1 85 ? 17.523 4.025 0.763 1.00 91.25 85 ASP A C 1
ATOM 660 O O . ASP A 1 85 ? 17.949 4.077 -0.387 1.00 91.25 85 ASP A O 1
ATOM 664 N N . SER A 1 86 ? 16.253 4.341 1.058 1.00 90.75 86 SER A N 1
ATOM 665 C CA . SER A 1 86 ? 15.205 4.704 0.081 1.00 90.75 86 SER A CA 1
ATOM 666 C C . SER A 1 86 ? 14.799 3.600 -0.907 1.00 90.75 86 SER A C 1
ATOM 668 O O . SER A 1 86 ? 14.125 3.881 -1.894 1.00 90.75 86 SER A O 1
ATOM 670 N N . LYS A 1 87 ? 15.166 2.344 -0.643 1.00 95.25 87 LYS A N 1
ATOM 671 C CA . LYS A 1 87 ? 14.765 1.168 -1.425 1.00 95.25 87 LYS A CA 1
ATOM 672 C C . LYS A 1 87 ? 13.740 0.346 -0.663 1.00 95.25 87 LYS A C 1
ATOM 674 O O . LYS A 1 87 ? 13.838 0.230 0.558 1.00 95.25 87 LYS A O 1
ATOM 679 N N . VAL A 1 88 ? 12.785 -0.253 -1.369 1.00 95.19 88 VAL A N 1
ATOM 680 C CA . VAL A 1 88 ? 11.790 -1.153 -0.773 1.00 95.19 88 VAL A CA 1
ATOM 681 C C . VAL A 1 88 ? 12.417 -2.514 -0.527 1.00 95.19 88 VAL A C 1
ATOM 683 O O . VAL A 1 88 ? 12.964 -3.137 -1.432 1.00 95.19 88 VAL A O 1
ATOM 686 N N . ILE A 1 89 ? 12.313 -2.989 0.706 1.00 93.75 89 ILE A N 1
ATOM 687 C CA . ILE A 1 89 ? 12.811 -4.296 1.100 1.00 93.75 89 ILE A CA 1
ATOM 688 C C . ILE A 1 89 ? 11.761 -5.349 0.730 1.00 93.75 89 ILE A C 1
ATOM 690 O O . ILE A 1 89 ? 10.666 -5.373 1.296 1.00 93.75 89 ILE A O 1
ATOM 694 N N . LEU A 1 90 ? 12.099 -6.231 -0.208 1.00 92.94 90 LEU A N 1
ATOM 695 C CA . LEU A 1 90 ? 11.215 -7.297 -0.669 1.00 92.94 90 LEU A CA 1
ATOM 696 C C . LEU A 1 90 ? 11.330 -8.540 0.221 1.00 92.94 90 LEU A C 1
ATOM 698 O O . LEU A 1 90 ? 12.444 -8.930 0.602 1.00 92.94 90 LEU A O 1
ATOM 702 N N . PRO A 1 91 ? 10.194 -9.170 0.565 1.00 89.44 91 PRO A N 1
ATOM 703 C CA . PRO A 1 91 ? 10.181 -10.323 1.450 1.00 89.44 91 PRO A CA 1
ATOM 704 C C . PRO A 1 91 ? 10.633 -11.594 0.725 1.00 89.44 91 PRO A C 1
ATOM 706 O O . PRO A 1 91 ? 10.247 -11.834 -0.415 1.00 89.44 91 PRO A O 1
ATOM 709 N N . GLU A 1 92 ? 11.381 -12.456 1.412 1.00 81.94 92 GLU A N 1
ATOM 710 C CA . GLU A 1 92 ? 11.590 -13.837 0.944 1.00 81.94 92 GLU A CA 1
ATOM 711 C C . GLU A 1 92 ? 10.389 -14.715 1.308 1.00 81.94 92 GLU A C 1
ATOM 713 O O . GLU A 1 92 ? 9.788 -15.355 0.452 1.00 81.94 92 G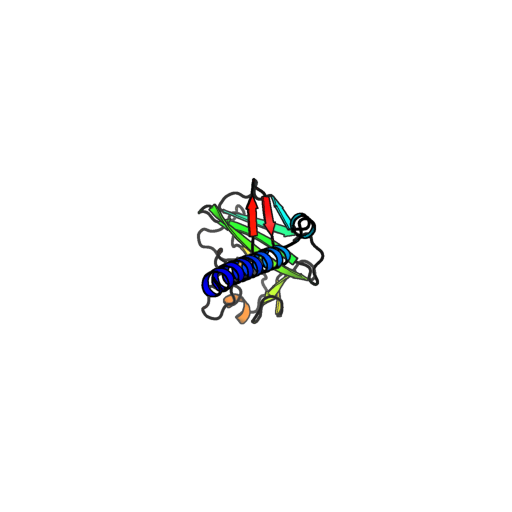LU A O 1
ATOM 718 N N . ARG A 1 93 ? 10.014 -14.711 2.595 1.00 79.12 93 ARG A N 1
ATOM 719 C CA . ARG A 1 93 ? 8.907 -15.520 3.136 1.00 79.12 93 ARG A CA 1
ATOM 720 C C . ARG A 1 93 ? 7.905 -14.723 3.981 1.00 79.12 93 ARG A C 1
ATOM 722 O O . ARG A 1 93 ? 6.760 -15.140 4.121 1.00 79.12 93 ARG A O 1
ATOM 729 N N . TRP A 1 94 ? 8.312 -13.570 4.522 1.00 76.12 94 TRP A N 1
ATOM 730 C CA . TRP A 1 94 ? 7.479 -12.698 5.361 1.00 76.12 94 TRP A CA 1
ATOM 731 C C . TRP A 1 94 ? 7.906 -11.237 5.184 1.00 76.12 94 TRP A C 1
ATOM 733 O O . TRP A 1 94 ? 9.100 -10.954 5.066 1.00 76.12 94 TRP A O 1
ATOM 743 N N . TRP A 1 95 ? 6.958 -10.299 5.230 1.00 77.00 95 TRP A N 1
ATOM 744 C CA . TRP A 1 95 ? 7.280 -8.869 5.309 1.00 77.00 95 TRP A CA 1
ATOM 745 C C . TRP A 1 95 ? 8.057 -8.573 6.601 1.00 77.00 95 TRP A C 1
ATOM 747 O O . TRP A 1 95 ? 7.640 -8.984 7.681 1.00 77.00 95 TRP A O 1
ATOM 757 N N . GLY A 1 96 ? 9.204 -7.896 6.481 1.00 67.81 96 GLY A N 1
ATOM 758 C CA . GLY A 1 96 ? 10.122 -7.603 7.594 1.00 67.81 96 GLY A CA 1
ATOM 759 C C . GLY A 1 96 ? 11.388 -8.471 7.640 1.00 67.81 96 GLY A C 1
ATOM 760 O O . GLY A 1 96 ? 12.355 -8.079 8.285 1.00 67.81 96 GLY A O 1
ATOM 761 N N . TYR A 1 97 ? 11.427 -9.589 6.906 1.00 72.81 97 TYR A N 1
ATOM 762 C CA . TYR A 1 97 ? 12.643 -10.378 6.666 1.00 72.81 97 TYR A CA 1
ATOM 763 C C . TYR A 1 97 ? 13.038 -10.240 5.198 1.00 72.81 97 TYR A C 1
ATOM 765 O O . TYR A 1 97 ? 12.626 -11.010 4.328 1.00 72.81 97 TYR A O 1
ATOM 773 N N . GLY A 1 98 ? 13.762 -9.155 4.942 1.00 72.00 98 GLY A N 1
ATOM 774 C CA . GLY A 1 98 ? 14.163 -8.724 3.616 1.00 72.00 98 GLY A CA 1
ATOM 775 C C . GLY A 1 98 ? 15.301 -9.521 3.019 1.00 72.00 98 GLY A C 1
ATOM 776 O O . GLY A 1 98 ? 16.311 -9.716 3.687 1.00 72.00 98 GLY A O 1
ATOM 777 N N . TYR A 1 99 ? 15.167 -9.887 1.747 1.00 80.50 99 TYR A N 1
ATOM 778 C CA . TYR A 1 99 ? 16.249 -10.521 0.989 1.00 80.50 99 TYR A CA 1
ATOM 779 C C . TYR A 1 99 ? 16.821 -9.604 -0.092 1.00 80.50 99 TYR A C 1
ATOM 781 O O . TYR A 1 99 ? 18.015 -9.647 -0.377 1.00 80.50 99 TYR A O 1
ATOM 789 N N . TYR A 1 100 ? 15.982 -8.753 -0.685 1.00 90.88 100 TYR A N 1
ATOM 790 C CA . TYR A 1 100 ? 16.372 -7.885 -1.790 1.00 90.88 100 TYR A CA 1
ATOM 791 C C . TYR A 1 100 ? 15.882 -6.456 -1.578 1.00 90.88 100 TYR A C 1
ATOM 793 O O . TYR A 1 100 ? 14.771 -6.233 -1.100 1.00 90.88 100 TYR A O 1
ATOM 801 N N . GLU A 1 101 ? 16.716 -5.488 -1.943 1.00 94.06 101 GLU A N 1
ATOM 802 C CA . GLU A 1 101 ? 16.422 -4.061 -1.842 1.00 94.06 101 GLU A CA 1
ATOM 803 C C . GLU A 1 101 ? 16.086 -3.521 -3.237 1.00 94.06 101 GLU A C 1
ATOM 805 O O . GLU A 1 101 ? 16.976 -3.273 -4.049 1.00 94.06 101 GLU A O 1
ATOM 810 N N . CYS A 1 102 ? 14.798 -3.333 -3.512 1.00 95.62 102 CYS A N 1
ATOM 811 C CA . CYS A 1 102 ? 14.312 -2.839 -4.791 1.00 95.62 102 CYS A CA 1
ATOM 812 C C . CYS A 1 102 ? 14.313 -1.309 -4.841 1.00 95.62 102 CYS A C 1
ATOM 814 O O . CYS A 1 102 ? 13.619 -0.640 -4.070 1.00 95.62 102 CYS A O 1
ATOM 816 N N . SER A 1 103 ? 15.057 -0.752 -5.789 1.00 96.88 103 SER A N 1
ATOM 817 C CA . SER A 1 103 ? 15.172 0.690 -6.016 1.00 96.88 103 SER A CA 1
ATOM 818 C C . SER A 1 103 ? 13.997 1.241 -6.824 1.00 96.88 103 SER A C 1
ATOM 820 O O . SER A 1 103 ? 13.580 2.376 -6.610 1.00 96.88 103 SER A O 1
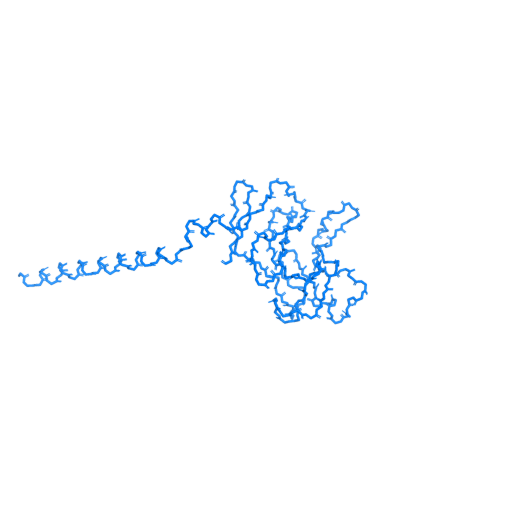ATOM 822 N N . LYS A 1 104 ? 13.444 0.446 -7.746 1.00 96.69 104 LYS A N 1
ATOM 823 C CA . LYS A 1 104 ? 12.294 0.810 -8.586 1.00 96.69 104 LYS A CA 1
ATOM 824 C C . LYS A 1 104 ? 11.098 -0.082 -8.289 1.00 96.69 104 LYS A C 1
ATOM 826 O O . LYS A 1 104 ? 10.684 -0.881 -9.125 1.00 96.69 104 LYS A O 1
ATOM 831 N N . PHE A 1 105 ? 10.554 0.028 -7.086 1.00 97.44 105 PHE A N 1
ATOM 832 C CA . PHE A 1 105 ? 9.329 -0.673 -6.716 1.00 97.44 105 PHE A CA 1
ATOM 833 C C . PHE A 1 105 ? 8.112 0.190 -7.043 1.00 97.44 105 PHE A C 1
ATOM 835 O O . PHE A 1 105 ? 8.008 1.302 -6.531 1.00 97.44 105 PHE A O 1
ATOM 842 N N . SER A 1 106 ? 7.191 -0.297 -7.875 1.00 97.81 106 SER A N 1
ATOM 843 C CA . SER A 1 106 ? 5.941 0.417 -8.166 1.00 97.81 106 SER A CA 1
ATOM 844 C C . SER A 1 106 ? 4.891 -0.489 -8.819 1.00 97.81 106 SER A C 1
ATOM 846 O O . SER A 1 106 ? 5.230 -1.526 -9.403 1.00 97.81 106 SER A O 1
ATOM 848 N N . PRO A 1 107 ? 3.609 -0.089 -8.792 1.00 98.19 107 PRO A N 1
ATOM 849 C CA . PRO A 1 107 ? 2.629 -0.552 -9.765 1.00 98.19 107 PRO A CA 1
ATOM 850 C C . PRO A 1 107 ? 3.112 -0.339 -11.205 1.00 98.19 107 PRO A C 1
ATOM 852 O O . PRO A 1 107 ? 3.824 0.625 -11.500 1.00 98.19 107 PRO A O 1
ATOM 855 N N . GLU A 1 108 ? 2.715 -1.231 -12.104 1.00 97.81 108 GLU A N 1
ATOM 856 C CA . GLU A 1 108 ? 2.842 -1.016 -13.538 1.00 97.81 108 GLU A CA 1
ATOM 857 C C . GLU A 1 108 ? 1.963 0.152 -13.972 1.00 97.81 108 GLU A C 1
ATOM 859 O O . GLU A 1 108 ? 0.778 0.224 -13.627 1.00 97.81 108 GLU A O 1
ATOM 864 N N . ALA A 1 109 ? 2.564 1.042 -14.751 1.00 97.25 109 ALA A N 1
ATOM 865 C CA . ALA A 1 109 ? 1.923 2.223 -15.284 1.00 97.25 109 ALA A CA 1
ATOM 866 C C . ALA A 1 109 ? 2.189 2.347 -16.788 1.00 97.25 109 ALA A C 1
ATOM 868 O O . ALA A 1 109 ? 3.191 1.836 -17.292 1.00 97.25 109 ALA A O 1
ATOM 869 N N . ASP A 1 110 ? 1.279 3.010 -17.493 1.00 96.44 110 ASP A N 1
ATOM 870 C CA . ASP A 1 110 ? 1.451 3.384 -18.892 1.00 96.44 110 ASP A CA 1
ATOM 871 C C . ASP A 1 110 ? 2.440 4.552 -19.062 1.00 96.44 110 ASP A C 1
ATOM 873 O O . ASP A 1 110 ? 2.998 5.087 -18.100 1.00 96.44 110 ASP A O 1
ATOM 877 N N . GLU A 1 111 ? 2.649 4.975 -20.309 1.00 95.62 111 GLU A N 1
ATOM 878 C CA . GLU A 1 111 ? 3.534 6.097 -20.651 1.00 95.62 111 GLU A CA 1
ATOM 879 C C . GLU A 1 111 ? 3.086 7.437 -20.039 1.00 95.62 111 GLU A C 1
ATOM 881 O O . GLU A 1 111 ? 3.898 8.350 -19.899 1.00 95.62 111 GLU A O 1
ATOM 886 N N . SER A 1 112 ? 1.813 7.559 -19.646 1.00 94.50 112 SER A N 1
ATOM 887 C CA . SER A 1 112 ? 1.266 8.737 -18.965 1.00 94.50 112 SER A CA 1
ATOM 888 C C . SER A 1 112 ? 1.408 8.676 -17.438 1.00 94.50 112 SER A C 1
ATOM 890 O O . SER A 1 112 ? 1.066 9.637 -16.748 1.00 94.50 112 SER A O 1
ATOM 892 N N . GLY A 1 113 ? 1.925 7.564 -16.901 1.00 94.19 113 GLY A N 1
ATOM 893 C CA . GLY A 1 113 ? 2.075 7.326 -15.467 1.00 94.19 113 GLY A CA 1
ATOM 894 C C . GLY A 1 113 ? 0.804 6.821 -14.777 1.00 94.19 113 GLY A C 1
ATOM 895 O O . GLY A 1 113 ? 0.778 6.747 -13.548 1.00 94.19 113 GLY A O 1
ATOM 896 N N . LYS A 1 114 ? -0.241 6.459 -15.531 1.00 97.31 114 LYS A N 1
ATOM 897 C CA . LYS A 1 114 ? -1.484 5.887 -14.992 1.00 97.31 114 LYS A CA 1
ATOM 898 C C . LYS A 1 114 ? -1.379 4.376 -14.858 1.00 97.31 114 LYS A C 1
ATOM 900 O O . LYS A 1 114 ? -0.726 3.722 -15.661 1.00 97.31 114 LYS A O 1
ATOM 905 N N . LEU A 1 115 ? -2.051 3.815 -13.857 1.00 97.88 115 LEU A N 1
ATOM 906 C CA . LEU A 1 115 ? -2.087 2.375 -13.608 1.00 97.88 115 LEU A CA 1
ATOM 907 C C . LEU A 1 115 ? -2.616 1.608 -14.824 1.00 97.88 115 LEU A C 1
ATOM 909 O O . LEU A 1 115 ? -3.682 1.929 -15.357 1.00 97.88 115 LEU A O 1
ATOM 913 N N . LEU A 1 116 ? -1.929 0.534 -15.211 1.00 98.00 116 LEU A N 1
ATOM 914 C CA . LEU A 1 116 ? -2.461 -0.396 -16.205 1.00 98.00 116 LEU A CA 1
ATOM 915 C C . LEU A 1 116 ? -3.690 -1.127 -15.643 1.00 98.00 116 LEU A C 1
ATOM 917 O O . LEU A 1 116 ? -3.677 -1.633 -14.523 1.00 98.00 116 LEU A O 1
ATOM 921 N N . LYS A 1 117 ? -4.770 -1.236 -16.423 1.00 95.94 117 LYS A N 1
ATOM 922 C CA . LYS A 1 117 ? -5.963 -1.990 -15.997 1.00 95.94 117 LYS A CA 1
ATOM 923 C C . LYS A 1 117 ? -5.611 -3.465 -15.785 1.00 95.94 117 LYS A C 1
ATOM 925 O O . LYS A 1 117 ? -5.205 -4.138 -16.727 1.00 95.94 117 LYS A O 1
ATOM 930 N N . GLY A 1 118 ? -5.792 -3.963 -14.560 1.00 94.62 118 GLY A N 1
ATOM 931 C CA . GLY A 1 118 ? -5.423 -5.335 -14.194 1.00 94.62 118 GLY A CA 1
ATOM 932 C C . GLY A 1 118 ? -3.911 -5.584 -14.122 1.00 94.62 118 GLY A C 1
ATOM 933 O O . GLY A 1 118 ? -3.492 -6.744 -14.161 1.00 94.62 118 GLY A O 1
ATOM 934 N N . GLY A 1 119 ? -3.111 -4.516 -14.038 1.00 95.88 119 GLY A N 1
ATOM 935 C CA . GLY A 1 119 ? -1.662 -4.586 -13.899 1.00 95.88 119 GLY A CA 1
ATOM 936 C C . GLY A 1 119 ? -1.213 -5.171 -12.562 1.00 95.88 119 GLY A C 1
ATOM 937 O O . GLY A 1 119 ? -2.006 -5.637 -11.734 1.00 95.88 119 GLY A O 1
ATOM 938 N N . ILE A 1 120 ? 0.100 -5.156 -12.360 1.00 97.25 120 ILE A N 1
ATOM 939 C CA . ILE A 1 120 ? 0.729 -5.696 -11.154 1.00 97.25 120 ILE A CA 1
ATOM 940 C C . ILE A 1 120 ? 1.623 -4.681 -10.458 1.00 97.25 120 ILE A C 1
ATOM 942 O O . ILE A 1 120 ? 2.094 -3.718 -11.050 1.00 97.25 120 ILE A O 1
ATOM 946 N N . ILE A 1 121 ? 1.862 -4.912 -9.176 1.00 98.12 121 ILE A N 1
ATOM 947 C CA . ILE A 1 121 ? 2.879 -4.252 -8.366 1.00 98.12 121 ILE A CA 1
ATOM 948 C C . ILE A 1 121 ? 4.098 -5.163 -8.377 1.00 98.12 121 ILE A C 1
ATOM 950 O O . ILE A 1 121 ? 3.964 -6.354 -8.089 1.00 98.12 121 ILE A O 1
ATOM 954 N N . LYS A 1 122 ? 5.268 -4.629 -8.733 1.00 96.94 122 LYS A N 1
ATOM 955 C CA . LYS A 1 122 ? 6.507 -5.412 -8.801 1.00 96.94 122 LYS A CA 1
ATOM 956 C C . LYS A 1 122 ? 7.755 -4.555 -8.629 1.00 96.94 122 LYS A C 1
ATOM 958 O O . LYS A 1 122 ? 7.693 -3.325 -8.579 1.00 96.94 122 LYS A O 1
ATOM 963 N N . CYS A 1 123 ? 8.898 -5.231 -8.570 1.00 96.12 123 CYS A N 1
ATOM 964 C CA . CYS A 1 123 ? 10.192 -4.593 -8.751 1.00 96.12 123 CYS A CA 1
ATOM 965 C C . CYS A 1 123 ? 10.531 -4.440 -10.237 1.00 96.12 123 CYS A C 1
ATOM 967 O O . CYS A 1 123 ? 10.414 -5.394 -11.005 1.00 96.12 123 CYS A O 1
ATOM 969 N N . HIS A 1 124 ? 10.986 -3.251 -10.630 1.00 96.06 124 HIS A N 1
ATOM 970 C CA . HIS A 1 124 ? 11.399 -2.919 -11.999 1.00 96.06 124 HIS A CA 1
ATOM 971 C C . HIS A 1 124 ? 12.922 -2.777 -12.137 1.00 96.06 124 HIS A C 1
ATOM 973 O O . HIS A 1 124 ? 13.418 -2.257 -13.142 1.00 96.06 124 HIS A O 1
ATOM 979 N N . ASP A 1 125 ? 13.685 -3.205 -11.127 1.00 96.00 125 ASP A N 1
ATOM 980 C CA . ASP A 1 125 ? 15.144 -3.215 -11.197 1.00 96.00 125 ASP A CA 1
ATOM 981 C C . ASP A 1 125 ? 15.612 -4.257 -12.220 1.00 96.00 125 ASP A C 1
ATOM 983 O O . ASP A 1 125 ? 15.162 -5.404 -12.223 1.00 96.00 125 ASP A O 1
ATOM 987 N N . LYS A 1 126 ? 16.554 -3.864 -13.084 1.00 93.75 126 LYS A N 1
ATOM 988 C CA . LYS A 1 126 ? 17.128 -4.749 -14.115 1.00 93.75 126 LYS A CA 1
ATOM 989 C C . LYS A 1 126 ? 17.892 -5.939 -13.529 1.00 93.75 126 LYS A C 1
ATOM 991 O O . LYS A 1 126 ? 18.005 -6.964 -14.186 1.00 93.75 126 LYS A O 1
ATOM 996 N N . GLU A 1 127 ? 18.422 -5.781 -12.320 1.00 92.00 127 GLU A N 1
ATOM 997 C CA . GLU A 1 127 ? 19.234 -6.779 -11.613 1.00 92.00 127 GLU A CA 1
ATOM 998 C C . GLU A 1 127 ? 18.394 -7.642 -10.658 1.00 92.00 127 GLU A C 1
ATOM 1000 O O . GLU A 1 127 ? 18.939 -8.319 -9.786 1.00 92.00 127 GLU A O 1
ATOM 1005 N N . THR A 1 128 ? 17.064 -7.608 -10.789 1.00 90.19 128 THR A N 1
ATOM 1006 C CA . THR A 1 128 ? 16.174 -8.469 -10.004 1.00 90.19 128 THR A CA 1
ATOM 1007 C C . THR A 1 128 ? 16.475 -9.936 -10.342 1.00 90.19 128 THR A C 1
ATOM 1009 O O . THR A 1 128 ? 16.390 -10.302 -11.518 1.00 90.19 128 THR A O 1
ATOM 1012 N N . PRO A 1 129 ? 16.808 -10.797 -9.362 1.00 88.56 129 PRO A N 1
ATOM 1013 C CA . PRO A 1 129 ? 17.053 -12.212 -9.620 1.00 88.56 129 PRO A CA 1
ATOM 1014 C C . PRO A 1 129 ? 15.842 -12.891 -10.266 1.00 88.56 129 PRO A C 1
ATOM 1016 O O . PRO A 1 129 ? 14.704 -12.615 -9.894 1.00 88.56 129 PRO A O 1
ATOM 1019 N N . GLU A 1 130 ? 16.075 -13.827 -11.185 1.00 87.56 130 GLU A N 1
ATOM 1020 C CA . GLU A 1 130 ? 15.005 -14.515 -11.927 1.00 87.56 130 GLU A CA 1
ATOM 1021 C C . GLU A 1 130 ? 14.022 -15.261 -11.009 1.00 87.56 130 GLU A C 1
ATOM 1023 O O . GLU A 1 130 ? 12.812 -15.230 -11.214 1.00 87.56 130 GLU A O 1
ATOM 1028 N N . TRP A 1 131 ? 14.523 -15.876 -9.938 1.00 84.00 131 TRP A N 1
ATOM 1029 C CA . TRP A 1 131 ? 13.669 -16.532 -8.947 1.00 84.00 131 TRP A CA 1
ATOM 1030 C C . TRP A 1 131 ? 12.823 -15.530 -8.140 1.00 84.00 131 TRP A C 1
ATOM 1032 O O . TRP A 1 131 ? 11.734 -15.872 -7.696 1.00 84.00 131 TRP A O 1
ATOM 1042 N N . GLY A 1 132 ? 13.296 -14.294 -7.951 1.00 83.38 132 GLY A N 1
ATOM 1043 C CA . GLY A 1 132 ? 12.567 -13.243 -7.235 1.00 83.38 132 GLY A CA 1
ATOM 1044 C C . GLY A 1 132 ? 11.580 -12.502 -8.133 1.00 83.38 132 GLY A C 1
ATOM 1045 O O . GLY A 1 132 ? 10.548 -12.028 -7.666 1.00 83.38 132 GLY A O 1
ATOM 1046 N N . SER A 1 133 ? 11.856 -12.439 -9.438 1.00 83.81 133 SER A N 1
ATOM 1047 C CA . SER A 1 133 ? 11.001 -11.745 -10.399 1.00 83.81 133 SER A CA 1
ATOM 1048 C C . SER A 1 133 ? 9.616 -12.382 -10.517 1.00 83.81 133 SER A C 1
ATOM 1050 O O . SER A 1 133 ? 8.660 -11.651 -10.744 1.00 83.81 133 SER A O 1
ATOM 1052 N N . SER A 1 134 ? 9.483 -13.698 -10.318 1.00 85.50 134 SER A N 1
ATOM 1053 C CA . SER A 1 134 ? 8.192 -14.405 -10.241 1.00 85.50 134 SER A CA 1
ATOM 1054 C C . SER A 1 134 ? 7.484 -14.167 -8.902 1.00 85.50 134 SER A C 1
ATOM 1056 O O . SER A 1 134 ? 6.338 -13.723 -8.869 1.00 85.50 134 SER A O 1
ATOM 1058 N N . LEU A 1 135 ? 8.209 -14.332 -7.791 1.00 87.62 135 LEU A N 1
ATOM 1059 C CA . LEU A 1 135 ? 7.661 -14.223 -6.434 1.00 87.62 135 LEU A CA 1
ATOM 1060 C C . LEU A 1 135 ? 7.218 -12.806 -6.041 1.00 87.62 135 LEU A C 1
ATOM 1062 O O . LEU A 1 135 ? 6.306 -12.648 -5.227 1.00 87.62 135 LEU A O 1
ATOM 1066 N N . TRP A 1 136 ? 7.859 -11.770 -6.585 1.00 92.69 136 TRP A N 1
ATOM 1067 C CA . TRP A 1 136 ? 7.607 -10.371 -6.228 1.00 92.69 136 TRP A CA 1
ATOM 1068 C C . TRP A 1 136 ? 6.662 -9.672 -7.201 1.00 92.69 136 TRP A C 1
ATOM 1070 O O . TRP A 1 136 ? 6.936 -8.568 -7.682 1.00 92.69 136 TRP A O 1
ATOM 1080 N N . GLN A 1 137 ? 5.539 -10.334 -7.478 1.00 95.56 137 GLN A N 1
ATOM 1081 C CA . GLN A 1 137 ? 4.449 -9.808 -8.287 1.00 95.56 137 GLN A CA 1
ATOM 1082 C C . GLN A 1 137 ? 3.129 -9.923 -7.536 1.00 95.56 137 GLN A C 1
ATOM 1084 O O . GLN A 1 137 ? 2.702 -11.008 -7.130 1.00 95.56 137 GLN A O 1
ATOM 1089 N N . TRP A 1 138 ? 2.443 -8.794 -7.407 1.00 97.25 138 TRP A N 1
ATOM 1090 C CA . TRP A 1 138 ? 1.161 -8.711 -6.720 1.00 97.25 138 TRP A CA 1
ATOM 1091 C C . TRP A 1 138 ? 0.119 -8.054 -7.608 1.00 97.25 138 TRP A C 1
ATOM 1093 O O . TRP A 1 138 ? 0.416 -7.112 -8.335 1.00 97.25 138 TRP A O 1
ATOM 1103 N N . ALA A 1 139 ? -1.124 -8.516 -7.540 1.00 97.62 139 ALA A N 1
ATOM 1104 C CA . ALA A 1 139 ? -2.244 -7.721 -8.031 1.00 97.62 139 ALA A CA 1
ATOM 1105 C C . ALA A 1 139 ? -2.411 -6.453 -7.169 1.00 97.62 139 ALA A C 1
ATOM 1107 O O . ALA A 1 139 ? -1.898 -6.386 -6.051 1.00 97.62 139 ALA A O 1
ATOM 1108 N N . TYR A 1 140 ? -3.168 -5.461 -7.645 1.00 97.88 140 TYR A N 1
ATOM 1109 C CA . TYR A 1 140 ? -3.392 -4.221 -6.887 1.00 97.88 140 TYR A CA 1
ATOM 1110 C C . TYR A 1 140 ? -4.073 -4.423 -5.536 1.00 97.88 140 TYR A C 1
ATOM 1112 O O . TYR A 1 140 ? -3.829 -3.634 -4.637 1.00 97.88 140 TYR A O 1
ATOM 1120 N N . ASN A 1 141 ? -4.832 -5.511 -5.360 1.00 97.31 141 ASN A N 1
ATOM 1121 C CA . ASN A 1 141 ? -5.399 -5.916 -4.070 1.00 97.31 141 ASN A CA 1
ATOM 1122 C C . ASN A 1 141 ? -4.387 -6.598 -3.122 1.00 97.31 141 ASN A C 1
ATOM 1124 O O . ASN A 1 141 ? -4.740 -7.005 -2.008 1.00 97.31 141 ASN A O 1
ATOM 1128 N N . GLY A 1 142 ? -3.123 -6.697 -3.535 1.00 96.88 142 GLY A N 1
ATOM 1129 C CA . GLY A 1 142 ? -2.010 -7.206 -2.746 1.00 96.88 142 GLY A CA 1
ATOM 1130 C C . GLY A 1 142 ? -1.921 -8.726 -2.721 1.00 96.88 142 GLY A C 1
ATOM 1131 O O . GLY A 1 142 ? -1.031 -9.262 -2.061 1.00 96.88 142 GLY A O 1
ATOM 1132 N N . SER A 1 143 ? -2.826 -9.434 -3.402 1.00 96.75 143 SER A N 1
ATOM 1133 C CA . SER A 1 143 ? -2.714 -10.880 -3.579 1.00 96.75 143 SER A CA 1
ATOM 1134 C C . SER A 1 143 ? -1.523 -11.205 -4.481 1.00 96.75 143 SER A C 1
ATOM 1136 O O . SER A 1 143 ? -1.325 -10.517 -5.489 1.00 96.75 143 SER A O 1
ATOM 1138 N N . PRO A 1 144 ? -0.730 -12.232 -4.142 1.00 95.12 144 PRO A N 1
ATOM 1139 C CA . PRO A 1 144 ? 0.368 -12.670 -4.993 1.00 95.12 144 PRO A CA 1
ATOM 1140 C C . PRO A 1 144 ? -0.166 -13.211 -6.325 1.00 95.12 144 PRO A C 1
ATOM 1142 O O . PRO A 1 144 ? -1.301 -13.689 -6.396 1.00 95.12 144 PRO A O 1
ATOM 1145 N N . LYS A 1 145 ? 0.642 -13.124 -7.385 1.00 93.06 145 LYS A N 1
ATOM 1146 C CA . LYS A 1 145 ? 0.322 -13.759 -8.674 1.00 93.06 145 LYS A CA 1
ATOM 1147 C C . LYS A 1 145 ? 0.603 -15.259 -8.687 1.00 93.06 145 LYS A C 1
ATOM 1149 O O . LYS A 1 145 ? -0.141 -15.983 -9.339 1.00 93.06 145 LYS A O 1
ATOM 1154 N N . ASP A 1 146 ? 1.611 -15.698 -7.942 1.00 87.31 146 ASP A N 1
ATOM 1155 C CA . ASP A 1 146 ? 1.933 -17.111 -7.759 1.00 87.31 146 ASP A CA 1
ATOM 1156 C C . ASP A 1 146 ? 1.324 -17.669 -6.467 1.00 87.31 146 ASP A C 1
ATOM 1158 O O . ASP A 1 146 ? 1.251 -16.978 -5.448 1.00 87.31 146 ASP A O 1
ATOM 1162 N N . ASP A 1 147 ? 0.968 -18.957 -6.481 1.00 83.19 147 ASP A N 1
ATOM 1163 C CA . ASP A 1 147 ? 0.347 -19.666 -5.346 1.00 83.19 147 ASP A CA 1
ATOM 1164 C C . ASP A 1 147 ? 1.217 -19.685 -4.077 1.00 83.19 147 ASP A C 1
ATOM 1166 O O . ASP A 1 147 ? 0.717 -19.836 -2.962 1.00 83.19 147 ASP A O 1
ATOM 1170 N N . TRP A 1 148 ? 2.530 -19.525 -4.243 1.00 80.88 148 TRP A N 1
ATOM 1171 C CA . TRP A 1 148 ? 3.517 -19.530 -3.161 1.00 80.88 148 TRP A CA 1
ATOM 1172 C C . TRP A 1 148 ? 3.894 -18.126 -2.683 1.00 80.88 148 TRP A C 1
ATOM 1174 O O . TRP A 1 148 ? 4.676 -17.986 -1.741 1.00 80.88 148 TRP A O 1
ATOM 1184 N N . GLY A 1 149 ? 3.372 -17.085 -3.337 1.00 82.56 149 GLY A N 1
ATOM 1185 C CA . GLY A 1 149 ? 3.695 -15.710 -3.000 1.00 82.56 149 GLY A CA 1
ATOM 1186 C C . GLY A 1 149 ? 3.057 -15.2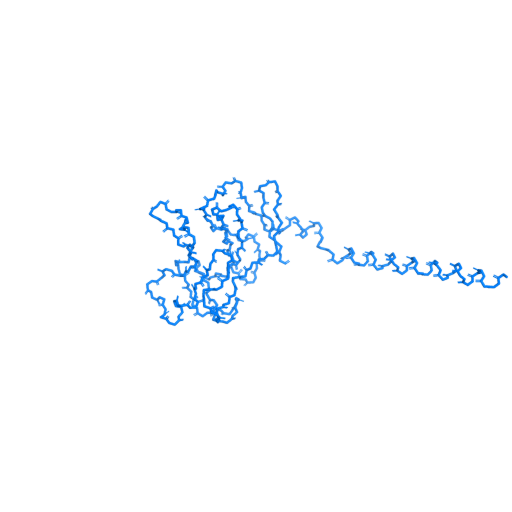68 -1.683 1.00 82.56 149 GLY A C 1
ATOM 1187 O O . GLY A 1 149 ? 2.085 -15.830 -1.179 1.00 82.56 149 GLY A O 1
ATOM 1188 N N . ILE A 1 150 ? 3.616 -14.215 -1.100 1.00 89.62 150 ILE A N 1
ATOM 1189 C CA . ILE A 1 150 ? 3.160 -13.674 0.183 1.00 89.62 150 ILE A CA 1
ATOM 1190 C C . ILE A 1 150 ? 2.229 -12.514 -0.109 1.00 89.62 150 ILE A C 1
ATOM 1192 O O . ILE A 1 150 ? 2.582 -11.643 -0.893 1.00 89.62 150 ILE A O 1
ATOM 1196 N N . LYS A 1 151 ? 1.074 -12.428 0.549 1.00 94.44 151 LYS A N 1
ATOM 1197 C CA . LYS A 1 151 ? 0.209 -11.250 0.409 1.00 94.44 151 LYS A CA 1
ATOM 1198 C C . LYS A 1 151 ? 0.935 -9.978 0.865 1.00 94.44 151 LYS A C 1
ATOM 1200 O O . LYS A 1 151 ? 1.645 -9.996 1.871 1.00 94.44 151 LYS A O 1
ATOM 1205 N N . MET A 1 152 ? 0.745 -8.865 0.160 1.00 95.12 152 MET A N 1
ATOM 1206 C CA . MET A 1 152 ? 1.241 -7.565 0.616 1.00 95.12 152 MET A CA 1
ATOM 1207 C C . MET A 1 152 ? 0.653 -7.213 1.985 1.00 95.12 152 MET A C 1
ATOM 1209 O O . MET A 1 152 ? -0.536 -7.432 2.239 1.00 95.12 152 MET A O 1
ATOM 1213 N N . TYR A 1 153 ? 1.481 -6.655 2.867 1.00 93.75 153 TYR A N 1
ATOM 1214 C CA . TYR A 1 153 ? 1.018 -6.231 4.181 1.00 93.75 153 TYR A CA 1
ATOM 1215 C C . TYR A 1 153 ? 0.164 -4.962 4.065 1.00 93.75 153 TYR A C 1
ATOM 1217 O O . TYR A 1 153 ? 0.656 -3.885 3.723 1.00 93.75 153 TYR A O 1
ATOM 1225 N N . SER A 1 154 ? -1.130 -5.112 4.349 1.00 95.12 154 SER A N 1
ATOM 1226 C CA . SER A 1 154 ? -2.106 -4.024 4.365 1.00 95.12 154 SER A CA 1
ATOM 1227 C C . SER A 1 154 ? -2.513 -3.735 5.812 1.00 95.12 154 SER A C 1
ATOM 1229 O O . SER A 1 154 ? -3.102 -4.611 6.456 1.00 95.12 154 SER A O 1
ATOM 1231 N N . PRO A 1 155 ? -2.160 -2.561 6.364 1.00 92.62 155 PRO A N 1
ATOM 1232 C CA . PRO A 1 155 ? -2.491 -2.232 7.743 1.00 92.62 155 PRO A CA 1
ATOM 1233 C C . PRO A 1 155 ? -3.990 -1.915 7.898 1.00 92.62 155 PRO A C 1
ATOM 1235 O O . PRO A 1 155 ? -4.645 -1.527 6.929 1.00 92.62 155 PRO A O 1
ATOM 1238 N N . PRO A 1 156 ? -4.558 -2.014 9.113 1.00 92.56 156 PRO A N 1
ATOM 1239 C CA . PRO A 1 156 ? -5.908 -1.530 9.373 1.00 92.56 156 PRO A CA 1
ATOM 1240 C C . PRO A 1 156 ? -6.004 -0.018 9.138 1.00 92.56 156 PRO A C 1
ATOM 1242 O O . PRO A 1 156 ? -5.292 0.772 9.766 1.00 92.56 156 PRO A O 1
ATOM 1245 N N . VAL A 1 157 ? -6.926 0.400 8.275 1.00 94.19 157 VAL A N 1
ATOM 1246 C CA . VAL A 1 157 ? -7.113 1.809 7.913 1.00 94.19 157 VAL A CA 1
ATOM 1247 C C . VAL A 1 157 ? -8.517 2.309 8.224 1.00 94.19 157 VAL A C 1
ATOM 1249 O O . VAL A 1 157 ? -9.483 1.551 8.239 1.00 94.19 157 VAL A O 1
ATOM 1252 N N . GLU A 1 158 ? -8.625 3.608 8.470 1.00 94.38 158 GLU A N 1
ATOM 1253 C CA . GLU A 1 158 ? -9.883 4.331 8.625 1.00 94.38 158 GLU A CA 1
ATOM 1254 C C . GLU A 1 158 ? -9.865 5.514 7.652 1.00 94.38 158 GLU A C 1
ATOM 1256 O O . GLU A 1 158 ? -8.957 6.337 7.713 1.00 94.38 158 GLU A O 1
ATOM 1261 N N . ALA A 1 159 ? -10.837 5.605 6.744 1.00 93.81 159 ALA A N 1
ATOM 1262 C CA . ALA A 1 159 ? -10.965 6.732 5.822 1.00 93.81 159 ALA A CA 1
ATOM 1263 C C . ALA A 1 159 ? -12.112 7.645 6.270 1.00 93.81 159 ALA A C 1
ATOM 1265 O O . ALA A 1 159 ? -13.238 7.186 6.466 1.00 93.81 159 ALA A O 1
ATOM 1266 N N . LYS A 1 160 ? -11.839 8.942 6.436 1.00 94.44 160 LYS A N 1
ATOM 1267 C CA . LYS A 1 160 ? -12.832 9.932 6.866 1.00 94.44 160 LYS A CA 1
ATOM 1268 C C . LYS A 1 160 ? -12.508 11.303 6.286 1.00 94.44 160 LYS A C 1
ATOM 1270 O O . LYS A 1 160 ? -11.400 11.794 6.451 1.00 94.44 160 LYS A O 1
ATOM 1275 N N . ASN A 1 161 ? -13.494 11.942 5.653 1.00 93.94 161 ASN A N 1
ATOM 1276 C CA . ASN A 1 161 ? -13.388 13.303 5.108 1.00 93.94 161 ASN A CA 1
ATOM 1277 C C . ASN A 1 161 ? -12.183 13.512 4.164 1.00 93.94 161 ASN A C 1
ATOM 1279 O O . ASN A 1 161 ? -11.503 14.526 4.258 1.00 93.94 161 ASN A O 1
ATOM 1283 N N . GLY A 1 162 ? -11.886 12.542 3.292 1.00 94.12 162 GLY A N 1
ATOM 1284 C CA . GLY A 1 162 ? -10.743 12.627 2.370 1.00 94.12 162 GLY A CA 1
ATOM 1285 C C . GLY A 1 162 ? -9.376 12.369 3.012 1.00 94.12 162 GLY A C 1
ATOM 1286 O O . GLY A 1 162 ? -8.374 12.394 2.309 1.00 94.12 162 GLY A O 1
ATOM 1287 N N . MET A 1 163 ? -9.330 12.061 4.310 1.00 95.69 163 MET A N 1
ATOM 1288 C CA . MET A 1 163 ? -8.118 11.651 5.014 1.00 95.69 163 MET A CA 1
ATOM 1289 C C . MET A 1 163 ? -8.137 10.149 5.283 1.00 95.69 163 MET A C 1
ATOM 1291 O O . MET A 1 163 ? -9.157 9.587 5.691 1.00 95.69 163 MET A O 1
ATOM 1295 N N . LEU A 1 164 ? -6.991 9.508 5.093 1.00 94.94 164 LEU A N 1
ATOM 1296 C CA . LEU A 1 164 ? -6.738 8.125 5.460 1.00 94.94 164 LEU A CA 1
ATOM 1297 C C . LEU A 1 164 ? -5.887 8.087 6.729 1.00 94.94 164 LEU A C 1
ATOM 1299 O O . LEU A 1 164 ? -4.805 8.667 6.783 1.00 94.94 164 LEU A O 1
ATOM 1303 N N . TYR A 1 165 ? -6.366 7.362 7.731 1.00 93.81 165 TYR A N 1
ATOM 1304 C CA . TYR A 1 165 ? -5.686 7.146 8.999 1.00 93.81 165 TYR A CA 1
ATOM 1305 C C . TYR A 1 165 ? -5.215 5.699 9.079 1.00 93.81 165 TYR A C 1
ATOM 1307 O O . TYR A 1 165 ? -6.036 4.778 9.062 1.00 93.81 165 TYR A O 1
ATOM 1315 N N . ILE A 1 166 ? -3.908 5.490 9.212 1.00 91.75 166 ILE A N 1
ATOM 1316 C CA . ILE A 1 166 ? -3.337 4.146 9.338 1.00 91.75 166 ILE A CA 1
ATOM 1317 C C . ILE A 1 166 ? -3.129 3.809 10.814 1.00 91.75 166 ILE A C 1
ATOM 1319 O O . ILE A 1 166 ? -2.465 4.538 11.558 1.00 91.75 166 ILE A O 1
ATOM 1323 N N . ASN A 1 167 ? -3.707 2.685 11.236 1.00 84.19 167 ASN A N 1
ATOM 1324 C CA . ASN A 1 167 ? -3.527 2.117 12.564 1.00 84.19 167 ASN A CA 1
ATOM 1325 C C . ASN A 1 167 ? -2.449 1.031 12.520 1.00 84.19 167 ASN A C 1
ATOM 1327 O O . ASN A 1 167 ? -2.405 0.233 11.586 1.00 84.19 167 ASN A O 1
ATOM 1331 N N . ARG A 1 168 ? -1.611 0.987 13.553 1.00 70.75 168 ARG A N 1
ATOM 1332 C CA . ARG A 1 168 ? -0.693 -0.120 13.822 1.00 70.75 168 ARG A CA 1
ATOM 1333 C C . ARG A 1 168 ? -1.076 -0.761 15.142 1.00 70.75 168 ARG A C 1
ATOM 1335 O O . ARG A 1 168 ? -1.459 0.017 16.049 1.00 70.75 168 ARG A O 1
#

Foldseek 3Di:
DVVVVVVVVVVVVVVVVVVVVVVVVVVPDDDPVRQVLFQKDQQVPPDAQAKDKAFRNDDDPFGWIWIWHQHNVRDIFIFIFGADPCFTFDDPQDGPHGDDTANAWAADDDPVRGHDHQTWTAGPDPPQDPVVRQQGIATSNQHHPDPRHDGGDGADWDDDPSMITGDD

Radius of gyration: 23.0 Å; chains: 1; bounding box: 58×34×72 Å

pLDDT: mean 90.33, std 8.18, range [63.0, 98.38]